Protein AF-A0A8S0FLX9-F1 (afdb_monomer)

Solvent-accessible surface area (backbone atoms only — not comparable to full-atom values): 10204 Å² total; per-residue (Å²): 132,85,74,77,79,77,79,72,81,75,86,79,85,63,63,38,79,80,45,77,42,83,74,51,73,62,98,89,50,74,44,69,49,75,43,76,39,54,68,69,62,60,33,59,78,43,73,41,76,49,79,46,60,70,41,23,64,69,54,53,46,51,47,48,41,35,74,76,63,68,43,50,81,79,40,41,47,80,62,60,85,73,87,67,71,62,36,72,69,48,77,47,74,80,41,24,54,35,62,51,44,54,50,56,32,55,77,73,56,39,49,72,49,82,46,68,42,84,89,77,73,40,48,23,40,41,33,27,60,62,76,83,79,56,89,75,89,82,82,73,51,80,59,71,94,84,69,93,73,90,68,98,62,85,63,56,69,87,132

pLDDT: mean 87.54, std 15.54, range [34.41, 98.38]

Sequence (159 aa):
MQGMPVQTALRTLHGVITSFKHLSSSQDEARYEVRLEPRMALLTRSRQNAIYQNQTVPQIVEKILRERHQMRGQDFVFNLKNEYPAREQVMQYGEDDLTFVSRLLSEVGIWFRFATDARLKIEVVEFYDDQSGYERGLTLPLRHPSGLFDGETEAVWGL

Mean predicted aligned error: 8.03 Å

Radius of gyration: 21.4 Å; Cα contacts (8 Å, |Δi|>4): 209; chains: 1; bounding box: 50×44×58 Å

InterPro domains:
  IPR006533 Type VI secretion system, RhsGE-associated Vgr protein [TIGR01646] (8-156)

Nearest PDB structures (foldseek):
  2p5z-assembly1_X  TM=9.495E-01  e=1.332E-20  Escherichia coli O6
  6h3n-assembly1_B  TM=9.414E-01  e=1.354E-08  Pseudomonas aeruginosa PAO1
  7q5p-assembly1_C  TM=9.259E-01  e=2.113E-08  Pseudomonas protegens Pf-5
  6u9g-assembly1_E  TM=7.042E-01  e=6.168E-03  Francisella tularensis subsp. novicida U112
  6u9f-assembly1_E  TM=6.418E-01  e=1.817E-02  Francisella tularensis subsp. novicida U112

Foldseek 3Di:
DPDDPDPDPDDDDAFDWPDKDWDDDDPVDTDIDTDGDHLLVCLQVDWDWDKDAQAFLVRVLVCCCCVVVVQDPQQEDEPEPDDTGGDRMDIRHGGGSSVVNVVSCVVVQKDWDWDADPVVRHIYIYIYNDPPPDDPDDDADADEPPDPDPPPGDHDDDD

Structure (mmCIF, N/CA/C/O backbone):
data_AF-A0A8S0FLX9-F1
#
_entry.id   AF-A0A8S0FLX9-F1
#
loop_
_atom_site.group_PDB
_atom_site.id
_atom_site.type_symbol
_atom_site.label_atom_id
_atom_site.label_alt_id
_atom_site.label_comp_id
_atom_site.label_asym_id
_atom_site.label_entity_id
_atom_site.label_seq_id
_atom_site.pdbx_PDB_ins_code
_atom_site.Cartn_x
_atom_site.Cartn_y
_atom_site.Cartn_z
_atom_site.occupancy
_atom_site.B_iso_or_equiv
_atom_site.auth_seq_id
_atom_site.auth_comp_id
_atom_site.auth_asym_id
_atom_site.auth_atom_id
_atom_site.pdbx_PDB_model_num
ATOM 1 N N . MET A 1 1 ? 35.639 21.808 -27.267 1.00 34.41 1 MET A N 1
ATOM 2 C CA . MET A 1 1 ? 35.657 20.563 -26.473 1.00 34.41 1 MET A CA 1
ATOM 3 C C . MET A 1 1 ? 34.213 20.219 -26.157 1.00 34.41 1 MET A C 1
ATOM 5 O O . MET A 1 1 ? 33.622 20.886 -25.320 1.00 34.41 1 MET A O 1
ATOM 9 N N . GLN A 1 2 ? 33.619 19.285 -26.903 1.00 38.50 2 GLN A N 1
ATOM 10 C CA . GLN A 1 2 ? 32.263 18.794 -26.646 1.00 38.50 2 GLN A CA 1
ATOM 11 C C . GLN A 1 2 ? 32.316 18.010 -25.325 1.00 38.50 2 GLN A C 1
ATOM 13 O O . GLN A 1 2 ? 33.055 17.030 -25.233 1.00 38.50 2 GLN A O 1
ATOM 18 N N . GLY A 1 3 ? 31.639 18.493 -24.282 1.00 41.34 3 GLY A N 1
ATOM 19 C CA . GLY A 1 3 ? 31.528 17.761 -23.021 1.00 41.34 3 GLY A CA 1
ATOM 20 C C . GLY A 1 3 ? 30.816 16.435 -23.271 1.00 41.34 3 GLY A C 1
ATOM 21 O O . GLY A 1 3 ? 29.826 16.408 -23.998 1.00 41.34 3 GLY A O 1
ATOM 22 N N . MET A 1 4 ? 31.341 15.338 -22.720 1.00 36.88 4 MET A N 1
ATOM 23 C CA . MET A 1 4 ? 30.659 14.044 -22.773 1.00 36.88 4 MET A CA 1
ATOM 24 C C . MET A 1 4 ? 29.244 14.204 -22.196 1.00 36.88 4 MET A C 1
ATOM 26 O O . MET A 1 4 ? 29.110 14.876 -21.167 1.00 36.88 4 MET A O 1
ATOM 30 N N . PRO A 1 5 ? 28.203 13.626 -22.823 1.00 47.66 5 PRO A N 1
ATOM 31 C CA . PRO A 1 5 ? 26.860 13.683 -22.270 1.00 47.66 5 PRO A CA 1
ATOM 32 C C . PRO A 1 5 ? 26.899 13.105 -20.855 1.00 47.66 5 PRO A C 1
ATOM 34 O O . PRO A 1 5 ? 27.409 12.004 -20.631 1.00 47.66 5 PRO A O 1
ATOM 37 N N . VAL A 1 6 ? 26.425 13.893 -19.888 1.00 51.31 6 VAL A N 1
ATOM 38 C CA . VAL A 1 6 ? 26.254 13.456 -18.502 1.00 51.31 6 VAL A CA 1
ATOM 39 C C . VAL A 1 6 ? 25.379 12.210 -18.557 1.00 51.31 6 VAL A C 1
ATOM 41 O O . VAL A 1 6 ? 24.229 12.296 -18.977 1.00 51.31 6 VAL A O 1
ATOM 44 N N . GLN A 1 7 ? 25.929 11.047 -18.198 1.00 50.12 7 GLN A N 1
ATOM 45 C CA . GLN A 1 7 ? 25.136 9.827 -18.082 1.00 50.12 7 GLN A CA 1
ATOM 46 C C . GLN A 1 7 ? 24.059 10.077 -17.029 1.00 50.12 7 GLN A C 1
ATOM 48 O O . GLN A 1 7 ? 24.349 10.133 -15.833 1.00 50.12 7 GLN A O 1
ATOM 53 N N . THR A 1 8 ? 22.823 10.270 -17.480 1.00 60.31 8 THR A N 1
ATOM 54 C CA . THR A 1 8 ? 21.657 10.316 -16.606 1.00 60.31 8 THR A CA 1
ATOM 55 C C . THR A 1 8 ? 21.628 9.015 -15.814 1.00 60.31 8 THR A C 1
ATOM 57 O O . THR A 1 8 ? 21.660 7.927 -16.392 1.00 60.31 8 THR A O 1
ATOM 60 N N . ALA A 1 9 ? 21.624 9.113 -14.484 1.00 66.06 9 ALA A N 1
ATOM 61 C CA . ALA A 1 9 ? 21.556 7.942 -13.624 1.00 66.06 9 ALA A CA 1
ATOM 62 C C . ALA A 1 9 ? 20.272 7.163 -13.947 1.00 66.06 9 ALA A C 1
ATOM 64 O O . ALA A 1 9 ? 19.166 7.674 -13.772 1.00 66.06 9 ALA A O 1
ATOM 65 N N . LEU A 1 10 ? 20.426 5.935 -14.446 1.00 76.88 10 LEU A N 1
ATOM 66 C CA . LEU A 1 10 ? 19.298 5.067 -14.767 1.00 76.88 10 LEU A CA 1
ATOM 67 C C . LEU A 1 10 ? 18.497 4.769 -13.494 1.00 76.88 10 LEU A C 1
ATOM 69 O O . LEU A 1 10 ? 19.062 4.433 -12.447 1.00 76.88 10 LEU A O 1
ATOM 73 N N . ARG A 1 11 ? 17.165 4.857 -13.584 1.00 80.69 11 ARG A N 1
ATOM 74 C CA . ARG A 1 11 ? 16.277 4.497 -12.475 1.00 80.69 11 ARG A CA 1
ATOM 75 C C . ARG A 1 11 ? 16.405 3.003 -12.186 1.00 80.69 11 ARG A C 1
ATOM 77 O O . ARG A 1 11 ? 16.150 2.172 -13.052 1.00 80.69 11 ARG A O 1
ATOM 84 N N . THR A 1 12 ? 16.751 2.661 -10.949 1.00 85.19 12 THR A N 1
ATOM 85 C CA . THR A 1 12 ? 16.733 1.271 -10.474 1.00 85.19 12 THR A CA 1
ATOM 86 C C . THR A 1 12 ? 15.366 0.956 -9.875 1.00 85.19 12 THR A C 1
ATOM 88 O O . THR A 1 12 ? 14.868 1.719 -9.049 1.00 85.19 12 THR A O 1
ATOM 91 N N . LEU A 1 13 ? 14.768 -0.164 -10.282 1.00 87.00 13 LEU A N 1
ATOM 92 C CA . LEU A 1 13 ? 13.517 -0.671 -9.721 1.00 87.00 13 LEU A CA 1
ATOM 93 C C . LEU A 1 13 ? 13.813 -1.847 -8.791 1.00 87.00 13 LEU A C 1
ATOM 95 O O . LEU A 1 13 ? 14.564 -2.753 -9.150 1.00 87.00 13 LEU A O 1
ATOM 99 N N . HIS A 1 14 ? 13.204 -1.825 -7.611 1.00 89.81 14 HIS A N 1
ATOM 100 C CA . HIS A 1 14 ? 13.273 -2.903 -6.632 1.00 89.81 14 HIS A CA 1
ATOM 101 C C . HIS A 1 14 ? 11.893 -3.543 -6.500 1.00 89.81 14 HIS A C 1
ATOM 103 O O . HIS A 1 14 ? 10.879 -2.890 -6.727 1.00 89.81 14 HIS A O 1
ATOM 109 N N . GLY A 1 15 ? 11.866 -4.824 -6.157 1.00 91.75 15 GLY A N 1
ATOM 110 C CA . GLY A 1 15 ? 10.635 -5.580 -5.987 1.00 91.75 15 GLY A CA 1
ATOM 111 C C . GLY A 1 15 ? 10.931 -7.053 -5.742 1.00 91.75 15 GLY A C 1
ATOM 112 O O . GLY A 1 15 ? 12.079 -7.455 -5.540 1.00 91.75 15 GLY A O 1
ATOM 113 N N . VAL A 1 16 ? 9.886 -7.866 -5.780 1.00 93.81 16 VAL A N 1
ATOM 114 C CA . VAL A 1 16 ? 9.948 -9.316 -5.618 1.00 93.81 16 VAL A CA 1
ATOM 115 C C . VAL A 1 16 ? 9.533 -10.009 -6.910 1.00 93.81 16 VAL A C 1
ATOM 117 O O . VAL A 1 16 ? 8.618 -9.571 -7.607 1.00 93.81 16 VAL A O 1
ATOM 120 N N . ILE A 1 17 ? 10.203 -11.114 -7.238 1.00 96.12 17 ILE A N 1
ATOM 121 C CA . ILE A 1 17 ? 9.801 -11.958 -8.365 1.00 96.12 17 ILE A CA 1
ATOM 122 C C . ILE A 1 17 ? 8.607 -12.801 -7.920 1.00 96.12 17 ILE A C 1
ATOM 124 O O . ILE A 1 17 ? 8.733 -13.662 -7.048 1.00 96.12 17 ILE A O 1
ATOM 128 N N . THR A 1 18 ? 7.443 -12.571 -8.519 1.00 96.38 18 THR A N 1
ATOM 129 C CA . THR A 1 18 ? 6.211 -13.302 -8.184 1.00 96.38 18 THR A CA 1
ATOM 130 C C . THR A 1 18 ? 5.897 -14.420 -9.169 1.00 96.38 18 THR A C 1
ATOM 132 O O . THR A 1 18 ? 5.170 -15.350 -8.817 1.00 96.38 18 THR A O 1
ATOM 135 N N . SER A 1 19 ? 6.464 -14.364 -10.378 1.00 96.44 19 SER A N 1
ATOM 136 C CA . SER A 1 19 ? 6.372 -15.411 -11.394 1.00 96.44 19 SER A CA 1
ATOM 137 C C . SER A 1 19 ? 7.667 -15.487 -12.195 1.00 96.44 19 SER A C 1
ATOM 139 O O . SER A 1 19 ? 8.233 -14.459 -12.565 1.00 96.44 19 SER A O 1
ATOM 141 N N . PHE A 1 20 ? 8.118 -16.708 -12.470 1.00 97.38 20 PHE A N 1
ATOM 142 C CA . PHE A 1 20 ? 9.274 -16.992 -13.309 1.00 97.38 20 PHE A CA 1
ATOM 143 C C . PHE A 1 20 ? 8.925 -18.166 -14.217 1.00 97.38 20 PHE A C 1
ATOM 145 O O . PHE A 1 20 ? 8.506 -19.218 -13.729 1.00 97.38 20 PHE A O 1
ATOM 152 N N . LYS A 1 21 ? 9.062 -17.987 -15.529 1.00 97.38 21 LYS A N 1
ATOM 153 C CA . LYS A 1 21 ? 8.746 -19.020 -16.515 1.00 97.38 21 LYS A CA 1
ATOM 154 C C . LYS A 1 21 ? 9.852 -19.124 -17.542 1.00 97.38 21 LYS A C 1
ATOM 156 O O . L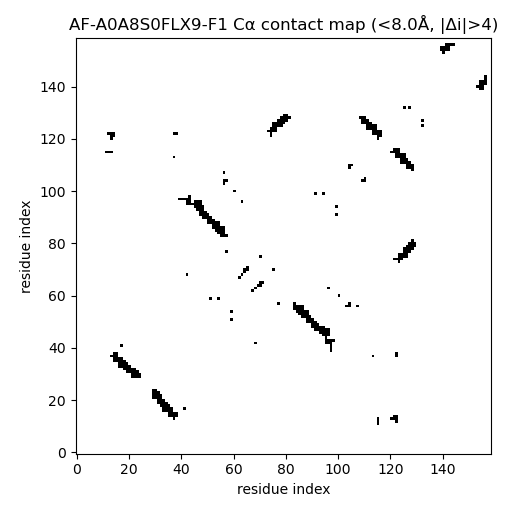YS A 1 21 ? 10.350 -18.118 -18.037 1.00 97.38 21 LYS A O 1
ATOM 161 N N . HIS A 1 22 ? 10.179 -20.353 -17.905 1.00 96.31 22 HIS A N 1
ATOM 162 C CA . HIS A 1 22 ? 10.942 -20.640 -19.109 1.00 96.31 22 HIS A CA 1
ATOM 163 C C . HIS A 1 22 ? 9.982 -20.701 -20.297 1.00 96.31 22 HIS A C 1
ATOM 165 O O . HIS A 1 22 ? 8.932 -21.334 -20.203 1.00 96.31 22 HIS A O 1
ATOM 171 N N . LEU A 1 23 ? 10.313 -20.001 -21.379 1.00 96.38 23 LEU A N 1
ATOM 172 C CA . LEU A 1 23 ? 9.474 -19.931 -22.576 1.00 96.38 23 LEU A CA 1
ATOM 173 C C . LEU A 1 23 ? 9.993 -20.864 -23.672 1.00 96.38 23 LEU A C 1
ATOM 175 O O . LEU A 1 23 ? 9.227 -21.625 -24.255 1.00 96.38 23 LEU A O 1
ATOM 179 N N . SER A 1 24 ? 11.292 -20.800 -23.967 1.00 95.25 24 SER A N 1
ATOM 180 C CA . SER A 1 24 ? 11.923 -21.597 -25.024 1.00 95.25 24 SER A CA 1
ATOM 181 C C . SER A 1 24 ? 13.441 -21.613 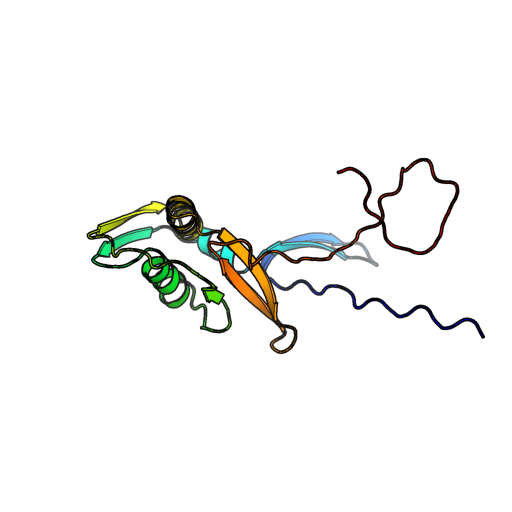-24.872 1.00 95.25 24 SER A C 1
ATOM 183 O O . SER A 1 24 ? 14.009 -20.662 -24.338 1.00 95.25 24 SER A O 1
ATOM 185 N N . SER A 1 25 ? 14.106 -22.632 -25.416 1.00 94.94 25 SER A N 1
ATOM 186 C CA . SER A 1 25 ? 15.565 -22.649 -25.590 1.00 94.94 25 SER A CA 1
ATOM 187 C C . SER A 1 25 ? 15.943 -23.093 -27.000 1.00 94.94 25 SER A C 1
ATOM 189 O O . SER A 1 25 ? 15.314 -23.994 -27.553 1.00 94.94 25 SER A O 1
ATOM 191 N N . SER A 1 26 ? 16.981 -22.477 -27.556 1.00 93.94 26 SER A N 1
ATOM 192 C CA . SER A 1 26 ? 17.723 -22.908 -28.740 1.00 93.94 26 SER A CA 1
ATOM 193 C C . SER A 1 26 ? 19.139 -23.348 -28.331 1.00 93.94 26 SER A C 1
ATOM 195 O O . SER A 1 26 ? 19.437 -23.465 -27.142 1.00 93.94 26 SER A O 1
ATOM 197 N N . GLN A 1 27 ? 20.010 -23.617 -29.308 1.00 91.56 27 GLN A N 1
ATOM 198 C CA . GLN A 1 27 ? 21.419 -23.926 -29.044 1.00 91.56 27 GLN A CA 1
ATOM 199 C C . GLN A 1 27 ? 22.183 -22.729 -28.445 1.00 91.56 27 GLN A C 1
ATOM 201 O O . GLN A 1 27 ? 23.091 -22.943 -27.646 1.00 91.56 27 GLN A O 1
ATOM 206 N N . ASP A 1 28 ? 21.772 -21.497 -28.774 1.00 94.81 28 ASP A N 1
ATOM 207 C CA . ASP A 1 28 ? 22.502 -20.267 -28.434 1.00 94.81 28 ASP A CA 1
ATOM 208 C C . ASP A 1 28 ? 21.767 -19.360 -27.428 1.00 94.81 28 ASP A C 1
ATOM 210 O O . ASP A 1 28 ? 22.389 -18.507 -26.797 1.00 94.81 28 ASP A O 1
ATOM 214 N N . GLU A 1 29 ? 20.447 -19.516 -27.254 1.00 95.44 29 GLU A N 1
ATOM 215 C CA . GLU A 1 29 ? 19.626 -18.615 -26.431 1.00 95.44 29 GLU A CA 1
ATOM 216 C C . GLU A 1 29 ? 18.560 -19.375 -25.628 1.00 95.44 29 GLU A C 1
ATOM 218 O O . GLU A 1 29 ? 17.934 -20.311 -26.121 1.00 95.44 29 GLU A O 1
ATOM 223 N N . ALA A 1 30 ? 18.278 -18.919 -24.406 1.00 95.38 30 ALA A N 1
ATOM 224 C CA . ALA A 1 30 ? 17.100 -19.315 -23.640 1.00 95.38 30 ALA A CA 1
ATOM 225 C C . ALA A 1 30 ? 16.267 -18.083 -23.267 1.00 95.38 30 ALA A C 1
ATOM 227 O O . ALA A 1 30 ? 16.800 -17.081 -22.789 1.00 95.38 30 ALA A O 1
ATOM 228 N N . ARG A 1 31 ? 14.949 -18.174 -23.456 1.00 97.06 31 ARG A N 1
ATOM 229 C CA . ARG A 1 31 ? 13.989 -17.102 -23.177 1.00 97.06 31 ARG A CA 1
ATOM 230 C C . ARG A 1 31 ? 13.228 -17.376 -21.894 1.00 97.06 31 ARG A C 1
ATOM 232 O O . ARG A 1 31 ? 12.685 -18.467 -21.709 1.00 97.06 31 ARG A O 1
ATOM 239 N N . TYR A 1 32 ? 13.138 -16.352 -21.054 1.00 97.19 32 TYR A N 1
ATOM 240 C CA . TYR A 1 32 ? 12.426 -16.389 -19.784 1.00 97.19 32 TYR A CA 1
ATOM 241 C C . TYR A 1 32 ? 11.463 -15.210 -19.671 1.00 97.19 32 TYR A C 1
ATOM 243 O O . TYR A 1 32 ? 11.736 -14.117 -20.161 1.00 97.19 32 TYR A O 1
ATOM 251 N N . GLU A 1 33 ? 10.348 -15.437 -18.988 1.00 97.50 33 GLU A N 1
ATOM 252 C CA .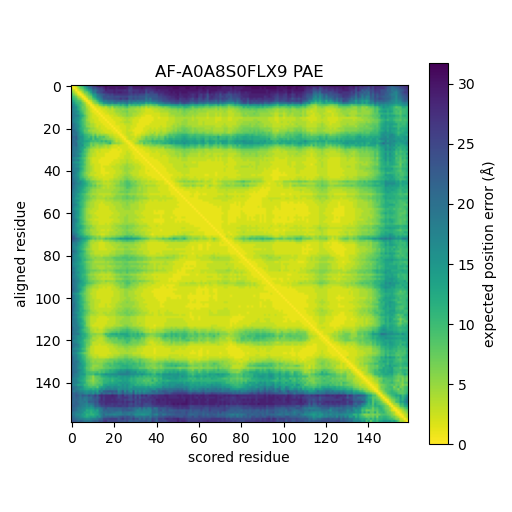 GLU A 1 33 ? 9.417 -14.406 -18.539 1.00 97.50 33 GLU A CA 1
ATOM 253 C C . GLU A 1 33 ? 9.551 -14.269 -17.022 1.00 97.50 33 GLU A C 1
ATOM 255 O O . GLU A 1 33 ? 9.480 -15.260 -16.290 1.00 97.50 33 GLU A O 1
ATOM 260 N N . VAL A 1 34 ? 9.724 -13.035 -16.550 1.00 97.00 34 VAL A N 1
ATOM 261 C CA . VAL A 1 34 ? 9.802 -12.711 -15.123 1.00 97.00 34 VAL A CA 1
ATOM 262 C C . VAL A 1 34 ? 8.777 -11.633 -14.808 1.00 97.00 34 VAL A C 1
ATOM 264 O O . VAL A 1 34 ? 8.734 -10.603 -15.477 1.00 97.00 34 VAL A O 1
ATOM 267 N N . ARG A 1 35 ? 7.966 -11.855 -13.772 1.00 96.88 35 ARG A N 1
ATOM 268 C CA . ARG A 1 35 ? 7.081 -10.833 -13.210 1.00 96.88 35 ARG A CA 1
ATOM 269 C C . ARG A 1 35 ? 7.710 -10.263 -11.944 1.00 96.88 35 ARG A C 1
ATOM 271 O O . ARG A 1 35 ? 7.845 -10.981 -10.954 1.00 96.88 35 ARG A O 1
ATOM 278 N N . LEU A 1 36 ? 8.088 -8.990 -12.009 1.00 95.31 36 LEU A N 1
ATOM 279 C CA . LEU A 1 36 ? 8.572 -8.199 -10.882 1.00 95.31 36 LEU A CA 1
ATOM 280 C C . LEU A 1 36 ? 7.422 -7.335 -10.357 1.00 95.31 36 LEU A C 1
ATOM 282 O O . LEU A 1 36 ? 6.850 -6.558 -11.117 1.00 95.31 36 LEU A O 1
ATOM 286 N N . GLU A 1 37 ? 7.092 -7.468 -9.076 1.00 95.50 37 GLU A N 1
ATOM 287 C CA . GLU A 1 37 ? 6.039 -6.687 -8.415 1.00 95.50 37 GLU A CA 1
ATOM 288 C C . GLU A 1 37 ? 6.551 -6.095 -7.096 1.00 95.50 37 GLU A C 1
ATOM 290 O O . GLU A 1 37 ? 7.504 -6.628 -6.521 1.00 95.50 37 GLU A O 1
ATOM 295 N N . PRO A 1 38 ? 5.923 -5.025 -6.579 1.00 94.44 38 PRO A N 1
ATOM 296 C CA . PRO A 1 38 ? 6.209 -4.526 -5.240 1.00 94.44 38 PRO A CA 1
ATOM 297 C C . PRO A 1 38 ? 6.018 -5.605 -4.179 1.00 94.44 38 PRO A C 1
ATOM 299 O O . PRO A 1 38 ? 5.149 -6.471 -4.310 1.00 94.44 38 PRO A O 1
ATOM 302 N N . ARG A 1 39 ? 6.750 -5.527 -3.066 1.00 93.50 39 ARG A N 1
ATOM 303 C CA . ARG A 1 39 ? 6.603 -6.484 -1.955 1.00 93.50 39 ARG A CA 1
ATOM 304 C C . ARG A 1 39 ? 5.169 -6.524 -1.410 1.00 93.50 39 ARG A C 1
ATOM 306 O O . ARG A 1 39 ? 4.711 -7.588 -0.997 1.00 93.50 39 ARG A O 1
ATOM 313 N N . MET A 1 40 ? 4.439 -5.408 -1.494 1.00 95.38 40 MET A N 1
ATOM 314 C CA . MET A 1 40 ? 3.006 -5.329 -1.172 1.00 95.38 40 MET A CA 1
ATOM 315 C C . MET A 1 40 ? 2.144 -6.333 -1.955 1.00 95.38 40 MET A C 1
ATOM 317 O O . MET A 1 40 ? 1.130 -6.788 -1.436 1.00 95.38 40 MET A O 1
ATOM 321 N N . ALA A 1 41 ? 2.540 -6.744 -3.164 1.00 96.06 41 ALA A N 1
ATOM 322 C CA . ALA A 1 41 ? 1.793 -7.729 -3.947 1.00 96.06 41 ALA A CA 1
ATOM 323 C C . ALA A 1 41 ? 1.715 -9.1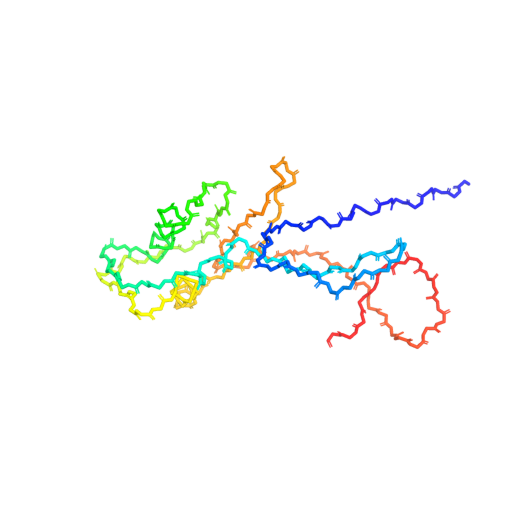02 -3.256 1.00 96.06 41 ALA A C 1
ATOM 325 O O . ALA A 1 41 ? 0.771 -9.856 -3.485 1.00 96.06 41 ALA A O 1
ATOM 326 N N . LEU A 1 42 ? 2.660 -9.430 -2.365 1.00 96.06 42 LEU A N 1
ATOM 327 C CA . LEU A 1 42 ? 2.646 -10.691 -1.617 1.00 96.06 42 LEU A CA 1
ATOM 328 C C . LEU A 1 42 ? 1.472 -10.793 -0.634 1.00 96.06 42 LEU A C 1
ATOM 330 O O . LEU A 1 42 ? 1.065 -11.909 -0.311 1.00 96.06 42 LEU A O 1
ATOM 334 N N . LEU A 1 43 ? 0.885 -9.666 -0.216 1.00 97.12 43 LEU A N 1
ATOM 335 C CA . LEU A 1 43 ? -0.272 -9.647 0.681 1.00 97.12 43 LEU A CA 1
ATOM 336 C C . LEU A 1 43 ? -1.502 -10.335 0.058 1.00 97.12 43 LEU A C 1
ATOM 338 O O . LEU A 1 43 ? -2.308 -10.908 0.792 1.00 97.12 43 LEU A O 1
ATOM 342 N N . THR A 1 44 ? -1.591 -10.387 -1.278 1.00 96.81 44 THR A N 1
ATOM 343 C CA . THR A 1 44 ? -2.654 -11.102 -2.021 1.00 96.81 44 THR A CA 1
ATOM 344 C C . THR A 1 44 ? -2.658 -12.613 -1.795 1.00 96.81 44 THR A C 1
ATOM 346 O O . THR A 1 44 ? -3.647 -13.288 -2.066 1.00 96.81 44 THR A O 1
ATOM 349 N N . ARG A 1 45 ? -1.551 -13.173 -1.293 1.00 94.94 45 ARG A N 1
ATOM 350 C CA . ARG A 1 45 ? -1.389 -14.615 -1.047 1.00 94.94 45 ARG A CA 1
ATOM 351 C C . ARG A 1 45 ? -1.954 -15.061 0.302 1.00 94.94 45 ARG A C 1
ATOM 353 O O . ARG A 1 45 ? -1.781 -16.215 0.688 1.00 94.94 45 ARG A O 1
ATOM 360 N N . SER A 1 46 ? -2.588 -14.152 1.032 1.00 93.50 46 SER A N 1
ATOM 361 C CA . SER A 1 46 ? -3.228 -14.424 2.314 1.00 93.50 46 SER A CA 1
ATOM 362 C C . SER A 1 46 ? -4.743 -14.501 2.151 1.00 93.50 46 SER A C 1
ATOM 364 O O . SER A 1 46 ? -5.308 -14.006 1.183 1.00 93.50 46 SER A O 1
ATOM 366 N N . ARG A 1 47 ? -5.423 -15.122 3.112 1.00 95.25 47 ARG A N 1
ATOM 367 C CA . ARG A 1 47 ? -6.873 -15.004 3.252 1.00 95.25 47 ARG A CA 1
ATOM 368 C C . ARG A 1 47 ? -7.224 -15.134 4.717 1.00 95.25 47 ARG A C 1
ATOM 370 O O . ARG A 1 47 ? -6.871 -16.139 5.328 1.00 95.25 47 ARG A O 1
ATOM 377 N N . GLN A 1 48 ? -7.846 -14.106 5.283 1.00 94.38 48 GLN A N 1
ATOM 378 C CA . GLN A 1 48 ? -7.945 -13.978 6.734 1.00 94.38 48 GLN A CA 1
ATOM 379 C C . GLN A 1 48 ? -9.364 -13.659 7.197 1.00 94.38 48 GLN A C 1
ATOM 381 O O . GLN A 1 48 ? -10.149 -13.019 6.498 1.00 94.38 48 GLN A O 1
ATOM 386 N N . ASN 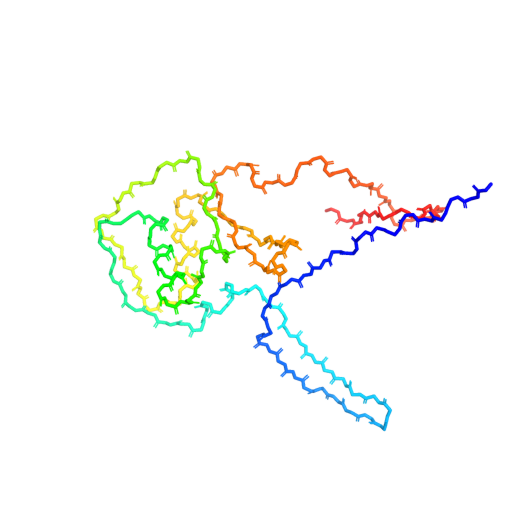A 1 49 ? -9.653 -14.096 8.422 1.00 96.69 49 ASN A N 1
ATOM 387 C CA . ASN A 1 49 ? -10.785 -13.657 9.226 1.00 96.69 49 ASN A CA 1
ATOM 388 C C . ASN A 1 49 ? -10.224 -13.137 10.550 1.00 96.69 49 ASN A C 1
ATOM 390 O O . ASN A 1 49 ? -9.699 -13.923 11.337 1.00 96.69 49 ASN A O 1
ATOM 394 N N . ALA A 1 50 ? -10.282 -11.829 10.783 1.00 96.88 50 ALA A N 1
ATOM 395 C CA . ALA A 1 50 ? -9.648 -11.206 11.942 1.00 96.88 50 ALA A CA 1
ATOM 396 C C . ALA A 1 50 ? -10.478 -10.043 12.487 1.00 96.88 50 ALA A C 1
ATOM 398 O O . ALA A 1 50 ? -11.175 -9.359 11.738 1.00 96.88 50 ALA A O 1
ATOM 399 N N . ILE A 1 51 ? -10.359 -9.807 13.795 1.00 97.50 51 ILE A N 1
ATOM 400 C CA . ILE A 1 51 ? -10.994 -8.689 14.496 1.00 97.50 51 ILE A CA 1
ATOM 401 C C . ILE A 1 51 ? -9.900 -7.790 15.069 1.00 97.50 51 ILE A C 1
ATOM 403 O O . ILE A 1 51 ? -8.992 -8.264 15.752 1.00 97.50 51 ILE A O 1
ATOM 407 N N . TYR A 1 52 ? -10.009 -6.490 14.816 1.00 97.94 52 TYR A N 1
ATOM 408 C CA . TYR A 1 52 ? -9.154 -5.459 15.393 1.00 97.94 52 TYR A CA 1
ATOM 409 C C . TYR A 1 52 ? -10.026 -4.535 16.227 1.00 97.94 52 TYR A C 1
ATOM 411 O O . TYR A 1 52 ? -11.013 -4.006 15.724 1.00 97.94 52 TYR A O 1
ATOM 419 N N . GLN A 1 53 ? -9.680 -4.358 17.496 1.00 98.06 53 GLN A N 1
ATOM 420 C CA . GLN A 1 53 ? -10.438 -3.523 18.425 1.00 98.06 53 GLN A CA 1
ATOM 421 C C . GLN A 1 53 ? -9.576 -2.376 18.926 1.00 98.06 53 GLN A C 1
ATOM 423 O O . GLN A 1 53 ? -8.365 -2.556 19.094 1.00 98.06 53 GLN A O 1
ATOM 428 N N . ASN A 1 54 ? -10.213 -1.230 19.168 1.00 98.00 54 ASN A N 1
ATOM 429 C CA . ASN A 1 54 ? -9.609 -0.027 19.745 1.00 98.00 54 ASN A CA 1
ATOM 430 C C . ASN A 1 54 ? -8.294 0.393 19.061 1.00 98.00 54 ASN A C 1
ATOM 432 O O . ASN A 1 54 ? -7.328 0.757 19.728 1.00 98.00 54 ASN A O 1
ATOM 436 N N . GLN A 1 55 ? -8.247 0.310 17.729 1.00 98.31 55 GLN A N 1
ATOM 437 C CA . GLN A 1 55 ? -7.067 0.634 16.922 1.00 98.31 55 GLN A CA 1
ATOM 438 C C . GLN A 1 55 ? -7.428 1.600 15.796 1.00 98.31 55 GLN A C 1
ATOM 440 O O . GLN A 1 55 ? -8.527 1.551 15.236 1.00 98.31 55 GLN A O 1
ATOM 445 N N . THR A 1 56 ? -6.496 2.486 15.460 1.00 98.38 56 THR A N 1
ATOM 446 C CA . THR A 1 56 ? -6.609 3.377 14.300 1.00 98.38 56 THR A CA 1
ATOM 447 C C . THR A 1 56 ? -6.337 2.603 13.007 1.00 98.38 56 THR A C 1
ATOM 449 O O . THR A 1 56 ? -5.717 1.537 13.023 1.00 98.38 56 THR A O 1
ATOM 452 N N . VAL A 1 57 ? -6.770 3.135 11.860 1.00 98.06 57 VAL A N 1
ATOM 453 C CA . VAL A 1 57 ? -6.480 2.508 10.557 1.00 98.06 57 VAL A CA 1
ATOM 454 C C . VAL A 1 57 ? -4.968 2.325 10.325 1.00 98.06 57 VAL A C 1
ATOM 456 O O . VAL A 1 57 ? -4.574 1.195 10.035 1.00 98.06 57 VAL A O 1
ATOM 459 N N . PRO A 1 58 ? -4.100 3.342 10.524 1.00 98.06 58 PRO A N 1
ATOM 460 C CA . PRO A 1 58 ? -2.652 3.157 10.401 1.00 98.06 58 PRO A CA 1
ATOM 461 C C . PRO A 1 58 ? -2.088 2.070 11.324 1.00 98.06 58 PRO A C 1
ATOM 463 O O . PRO A 1 58 ? -1.251 1.288 10.887 1.00 98.06 58 PRO A O 1
ATOM 466 N N . GLN A 1 59 ? -2.586 1.956 12.563 1.00 98.19 59 GLN A N 1
ATOM 467 C CA . GLN A 1 59 ? -2.153 0.910 13.500 1.00 98.19 59 GLN A CA 1
ATOM 468 C C . GLN A 1 59 ? -2.522 -0.494 13.013 1.00 98.19 59 GLN A C 1
ATOM 470 O O . GLN A 1 59 ? -1.702 -1.406 13.090 1.00 98.19 59 GLN A O 1
ATOM 475 N N . ILE A 1 60 ? -3.739 -0.675 12.488 1.00 98.19 60 ILE A N 1
ATOM 476 C CA . ILE A 1 60 ? -4.177 -1.957 11.918 1.00 98.19 60 ILE A CA 1
ATOM 477 C C . ILE A 1 60 ? -3.284 -2.337 10.734 1.00 98.19 60 ILE A C 1
ATOM 479 O O . ILE A 1 60 ? -2.809 -3.470 10.662 1.00 98.19 60 ILE A O 1
ATOM 483 N N . VAL A 1 61 ? -3.028 -1.391 9.827 1.00 98.00 61 VAL A N 1
ATOM 484 C CA . VAL A 1 61 ? -2.177 -1.620 8.653 1.00 98.00 61 VAL A CA 1
ATOM 485 C C . VAL A 1 61 ? -0.751 -1.953 9.083 1.00 98.00 61 VAL A C 1
ATOM 487 O O . VAL A 1 61 ? -0.224 -2.982 8.672 1.00 98.00 61 VAL A O 1
ATOM 490 N 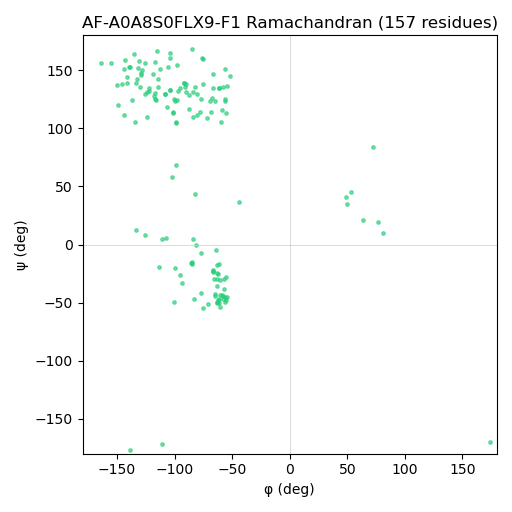N . GLU A 1 62 ? -0.149 -1.159 9.970 1.00 98.06 62 GLU A N 1
ATOM 491 C CA . GLU A 1 62 ? 1.188 -1.425 10.506 1.00 98.06 62 GLU A CA 1
ATOM 492 C C . GLU A 1 62 ? 1.285 -2.821 11.130 1.00 98.06 62 GLU A C 1
ATOM 494 O O . GLU A 1 62 ? 2.227 -3.567 10.848 1.00 98.06 62 GLU A O 1
ATOM 499 N N . LYS A 1 63 ? 0.287 -3.202 11.935 1.00 97.44 63 LYS A N 1
ATOM 500 C CA . LYS A 1 63 ? 0.219 -4.518 12.568 1.00 97.44 63 LYS A CA 1
ATOM 501 C C . LYS A 1 63 ? 0.247 -5.643 11.536 1.00 97.44 63 LYS A C 1
ATOM 503 O O . LYS A 1 63 ? 1.023 -6.584 11.680 1.00 97.44 63 LYS A O 1
ATOM 508 N N . ILE A 1 64 ? -0.555 -5.538 10.476 1.00 97.31 64 ILE A N 1
ATOM 509 C CA . ILE A 1 64 ? -0.587 -6.529 9.391 1.00 97.31 64 ILE A CA 1
ATOM 510 C C . ILE A 1 64 ? 0.778 -6.623 8.705 1.00 97.31 64 ILE A C 1
ATOM 512 O O . ILE A 1 64 ? 1.315 -7.726 8.570 1.00 97.31 64 ILE A O 1
ATOM 516 N N . LEU A 1 65 ? 1.359 -5.485 8.311 1.00 97.44 65 LEU A N 1
ATOM 517 C CA . LEU A 1 65 ? 2.641 -5.446 7.602 1.00 97.44 65 LEU A CA 1
ATOM 518 C C . LEU A 1 65 ? 3.769 -6.069 8.437 1.00 97.44 65 LEU A C 1
ATOM 520 O O . LEU A 1 65 ? 4.554 -6.871 7.923 1.00 97.44 65 LEU A O 1
ATOM 524 N N . ARG A 1 66 ? 3.834 -5.753 9.735 1.00 97.19 66 ARG A N 1
ATOM 525 C CA . ARG A 1 66 ? 4.877 -6.265 10.634 1.00 97.19 66 ARG A CA 1
ATOM 526 C C . ARG A 1 66 ? 4.666 -7.720 11.021 1.00 97.19 66 ARG A C 1
ATOM 528 O O . ARG A 1 66 ? 5.578 -8.528 10.868 1.00 97.19 66 ARG A O 1
ATOM 535 N N . GLU A 1 67 ? 3.494 -8.056 11.551 1.00 96.19 67 GLU A N 1
ATOM 536 C CA . GLU A 1 67 ? 3.272 -9.357 12.185 1.00 96.19 67 GLU A CA 1
ATOM 537 C C . GLU A 1 67 ? 3.091 -10.467 11.144 1.00 96.19 67 GLU A C 1
ATOM 539 O O . GLU A 1 67 ? 3.671 -11.545 11.285 1.00 96.19 67 GLU A O 1
ATOM 544 N N . ARG A 1 68 ? 2.338 -10.208 10.066 1.00 95.19 68 ARG A N 1
ATOM 545 C CA . ARG A 1 68 ? 1.998 -11.244 9.072 1.00 95.19 68 ARG A CA 1
ATOM 546 C C . ARG A 1 68 ? 2.946 -11.307 7.890 1.00 95.19 68 ARG A C 1
ATOM 548 O O . ARG A 1 68 ? 3.185 -12.402 7.392 1.00 95.19 68 ARG A O 1
ATOM 555 N N . HIS A 1 69 ? 3.493 -10.166 7.470 1.00 95.62 69 HIS A N 1
ATOM 556 C CA . HIS A 1 69 ? 4.345 -10.065 6.272 1.00 95.62 69 HIS A CA 1
ATOM 557 C C . HIS A 1 69 ? 5.815 -9.766 6.586 1.00 95.62 69 HIS A C 1
ATOM 559 O O . HIS A 1 69 ? 6.630 -9.574 5.675 1.00 95.62 69 HIS A O 1
ATOM 565 N N . GLN A 1 70 ? 6.161 -9.729 7.881 1.00 95.38 70 GLN A N 1
ATOM 566 C CA . GLN A 1 70 ? 7.515 -9.522 8.401 1.00 95.38 70 GLN A CA 1
ATOM 567 C C . GLN A 1 70 ? 8.206 -8.305 7.769 1.00 95.38 70 GLN A C 1
ATOM 569 O O . GLN A 1 70 ? 9.415 -8.315 7.508 1.00 95.38 70 GLN A O 1
ATOM 574 N N . MET A 1 71 ? 7.430 -7.258 7.477 1.00 94.50 71 MET A N 1
ATOM 575 C CA . MET A 1 71 ? 7.963 -5.993 6.997 1.00 94.50 71 MET A CA 1
ATOM 576 C C . MET A 1 71 ? 8.560 -5.231 8.178 1.00 94.50 71 MET A C 1
ATOM 578 O O . MET A 1 71 ? 7.930 -5.034 9.221 1.00 94.50 71 MET A O 1
ATOM 582 N N . ARG A 1 72 ? 9.825 -4.849 8.039 1.00 92.19 72 ARG A N 1
ATOM 583 C CA . ARG A 1 72 ? 10.587 -4.122 9.056 1.00 92.19 72 ARG A CA 1
ATOM 584 C C . ARG A 1 72 ? 10.313 -2.626 8.935 1.00 92.19 72 ARG A C 1
ATOM 586 O O . ARG A 1 72 ? 9.769 -2.165 7.943 1.00 92.19 72 ARG A O 1
ATOM 593 N N . GLY A 1 73 ? 10.739 -1.847 9.932 1.00 86.56 73 GLY A N 1
ATOM 594 C CA . GLY A 1 73 ? 10.528 -0.389 9.926 1.00 86.56 73 GLY A CA 1
ATOM 595 C C . GLY A 1 73 ? 11.201 0.356 8.764 1.00 86.56 73 GLY A C 1
ATOM 596 O O . GLY A 1 73 ? 10.830 1.483 8.490 1.00 86.56 73 GLY A O 1
ATOM 597 N N . GLN A 1 74 ? 12.164 -0.267 8.082 1.00 90.75 74 GLN A N 1
ATOM 598 C CA . GLN A 1 74 ? 12.784 0.271 6.866 1.00 90.75 74 GLN A CA 1
ATOM 599 C C . GLN A 1 74 ? 11.991 -0.042 5.584 1.00 90.75 74 GLN A C 1
ATOM 601 O O . GLN A 1 74 ? 12.266 0.557 4.556 1.00 90.75 74 GLN A O 1
ATOM 606 N N . ASP A 1 75 ? 11.044 -0.985 5.629 1.00 94.00 75 ASP A N 1
ATOM 607 C CA . ASP A 1 75 ? 10.295 -1.437 4.448 1.00 94.00 75 ASP A CA 1
ATOM 608 C C . ASP A 1 75 ? 9.070 -0.544 4.171 1.00 94.00 75 ASP A C 1
ATOM 610 O O . ASP A 1 75 ? 8.488 -0.602 3.088 1.00 94.00 75 ASP A O 1
ATOM 614 N N . PHE A 1 76 ? 8.643 0.267 5.145 1.00 96.06 76 PHE A N 1
ATOM 615 C CA . PHE A 1 76 ? 7.528 1.195 4.991 1.00 96.06 76 PHE A CA 1
ATOM 616 C C . PHE A 1 76 ? 7.613 2.380 5.956 1.00 96.06 76 PHE A C 1
ATOM 618 O O . PHE A 1 76 ? 8.195 2.278 7.036 1.00 96.06 76 PHE A O 1
ATOM 625 N N . VAL A 1 77 ? 6.974 3.490 5.590 1.00 95.81 77 VAL A N 1
ATOM 626 C CA . VAL A 1 77 ? 6.909 4.714 6.394 1.00 95.81 77 VAL A CA 1
ATOM 627 C C . VAL A 1 77 ? 5.533 5.368 6.292 1.00 95.81 77 VAL A C 1
ATOM 629 O O . VAL A 1 77 ? 4.947 5.451 5.213 1.00 95.81 77 VAL A O 1
ATOM 632 N N . PHE A 1 78 ? 5.025 5.857 7.423 1.00 96.69 78 PHE A N 1
ATOM 633 C CA . PHE A 1 78 ? 3.796 6.644 7.496 1.00 96.69 78 PHE A CA 1
ATOM 634 C C . PHE A 1 78 ? 4.135 8.134 7.570 1.00 96.69 78 PHE A C 1
ATOM 636 O O . PHE A 1 78 ? 4.554 8.629 8.612 1.00 96.69 78 PHE A O 1
ATOM 643 N N . ASN A 1 79 ? 3.929 8.852 6.468 1.00 96.06 79 ASN A N 1
ATOM 644 C CA . ASN A 1 79 ? 4.094 10.301 6.363 1.00 96.06 79 ASN A CA 1
ATOM 645 C C . ASN A 1 79 ? 2.722 10.990 6.405 1.00 96.06 79 ASN A C 1
ATOM 647 O O . ASN A 1 79 ? 2.331 11.689 5.473 1.00 96.06 79 ASN A O 1
ATOM 651 N N . LEU A 1 80 ? 1.978 10.753 7.486 1.00 96.56 80 LEU A N 1
ATOM 652 C CA . LEU A 1 80 ? 0.610 11.246 7.659 1.00 96.56 80 LEU A CA 1
ATOM 653 C C . LEU A 1 80 ? 0.608 12.605 8.373 1.00 96.56 80 LEU A C 1
ATOM 655 O O . LEU A 1 80 ? 1.375 12.817 9.316 1.00 96.56 80 LEU A O 1
ATOM 659 N N . LYS A 1 81 ? -0.238 13.533 7.923 1.00 95.62 81 LYS A N 1
ATOM 660 C CA . LYS A 1 81 ? -0.430 14.861 8.529 1.00 95.62 81 LYS A CA 1
ATOM 661 C C . LYS A 1 81 ? -1.599 14.901 9.500 1.00 95.62 81 LYS A C 1
ATOM 663 O O . LYS A 1 81 ? -1.592 15.737 10.401 1.00 95.62 81 LYS A O 1
ATOM 668 N N . ASN A 1 82 ? -2.578 14.022 9.316 1.00 94.75 82 ASN A N 1
ATOM 669 C CA . ASN A 1 82 ? -3.760 13.954 10.157 1.00 94.75 82 ASN A CA 1
ATOM 670 C C . ASN A 1 82 ? -3.635 12.864 11.225 1.00 94.75 82 ASN A C 1
ATOM 672 O O . ASN A 1 82 ? -2.944 11.857 11.054 1.00 94.75 82 ASN A O 1
ATOM 676 N N . GLU A 1 83 ? -4.367 13.050 12.320 1.00 95.81 83 GLU A N 1
ATOM 677 C CA . GLU A 1 83 ? -4.607 12.003 13.307 1.00 95.81 83 GLU A CA 1
ATOM 678 C C . GLU A 1 83 ? -5.878 11.231 12.943 1.00 95.81 83 GLU A C 1
ATOM 680 O O . GLU A 1 83 ? -6.892 11.809 12.549 1.00 95.81 83 GLU A O 1
ATOM 685 N N . TYR A 1 84 ? -5.830 9.908 13.091 1.00 97.06 84 TYR A N 1
ATOM 686 C CA . TYR A 1 84 ? -6.938 9.021 12.748 1.00 97.06 84 TYR A CA 1
ATOM 687 C C . TYR A 1 84 ? -7.564 8.471 14.027 1.00 97.06 84 TYR A C 1
ATOM 689 O O . TYR A 1 84 ? -6.831 7.941 14.865 1.00 97.06 84 TYR A O 1
ATOM 697 N N . PRO A 1 85 ? -8.895 8.543 14.195 1.00 97.25 85 PRO A N 1
ATOM 698 C CA . PRO A 1 85 ? -9.538 8.033 15.395 1.00 97.25 85 PRO A CA 1
ATOM 699 C C . PRO A 1 85 ? -9.412 6.509 15.482 1.00 97.25 85 PRO A C 1
ATOM 701 O O . PRO A 1 85 ? -9.433 5.795 14.472 1.00 97.25 85 PRO A O 1
ATOM 704 N N . ALA A 1 86 ? -9.308 6.005 16.711 1.00 97.81 86 ALA A N 1
ATOM 705 C CA . ALA A 1 86 ? -9.415 4.579 16.967 1.00 97.81 86 ALA A CA 1
ATOM 706 C C . ALA A 1 86 ? -10.839 4.112 16.654 1.00 97.81 86 ALA A C 1
ATOM 708 O O . ALA A 1 86 ? -11.820 4.750 17.038 1.00 97.81 86 ALA A O 1
ATOM 709 N N . ARG A 1 87 ? -10.948 2.986 15.953 1.00 97.38 87 ARG A N 1
ATOM 710 C CA . ARG A 1 87 ? -12.227 2.329 15.698 1.00 97.38 87 ARG A CA 1
ATOM 711 C C . ARG A 1 87 ? -12.477 1.318 16.812 1.00 97.38 87 ARG A C 1
ATOM 713 O O . ARG A 1 87 ? -11.573 0.565 17.172 1.00 97.38 87 ARG A O 1
ATOM 720 N N . GLU A 1 88 ? -13.702 1.297 17.333 1.00 97.50 88 GLU A N 1
ATOM 721 C CA . GLU A 1 88 ? -14.124 0.339 18.365 1.00 97.50 88 GLU A CA 1
ATOM 722 C C . GLU A 1 88 ? -13.875 -1.098 17.895 1.00 97.50 88 GLU A C 1
ATOM 724 O O . GLU A 1 88 ? -13.237 -1.887 18.593 1.00 97.50 88 GLU A O 1
ATOM 729 N N . GLN A 1 89 ? -14.298 -1.404 16.664 1.00 97.38 89 GLN A N 1
ATOM 730 C CA . GLN A 1 89 ? -14.094 -2.701 16.039 1.00 97.38 89 GLN A CA 1
ATOM 731 C C . GLN A 1 89 ? -13.990 -2.589 14.513 1.00 97.38 89 GLN A C 1
ATOM 733 O O . GLN A 1 89 ? -14.772 -1.900 13.861 1.00 97.38 89 GLN A O 1
ATOM 738 N N . VAL A 1 90 ? -13.041 -3.323 13.936 1.00 97.75 90 VAL A N 1
ATOM 739 C CA . VAL A 1 90 ? -12.867 -3.522 12.494 1.00 97.75 90 VAL A CA 1
ATOM 740 C C . VAL A 1 90 ? -12.733 -5.013 12.231 1.00 97.75 90 VAL A C 1
ATOM 742 O O . VAL A 1 90 ? -11.999 -5.706 12.935 1.00 97.75 90 VAL A O 1
ATOM 745 N N . MET A 1 91 ? -13.427 -5.510 11.211 1.00 97.31 91 MET A N 1
ATOM 746 C CA . MET A 1 91 ? -13.360 -6.911 10.803 1.00 97.31 91 MET A CA 1
ATOM 747 C C . MET A 1 91 ? -12.743 -7.033 9.412 1.00 97.31 91 MET A C 1
ATOM 749 O O . MET A 1 91 ? -13.108 -6.297 8.496 1.00 97.31 91 MET A O 1
ATOM 753 N N . GLN A 1 92 ? -11.836 -7.992 9.271 1.00 97.69 92 GLN A N 1
ATOM 754 C CA . GLN A 1 92 ? -11.410 -8.550 7.992 1.00 97.69 92 GLN A CA 1
ATOM 755 C C . GLN A 1 92 ? -12.156 -9.870 7.819 1.00 97.69 92 GLN A C 1
ATOM 757 O O . GLN A 1 92 ? -12.093 -10.707 8.722 1.00 97.69 92 GLN A O 1
ATOM 762 N N . TYR A 1 93 ? -12.879 -10.052 6.713 1.00 97.12 93 TYR A N 1
ATOM 763 C CA . TYR A 1 93 ? -13.724 -11.233 6.519 1.00 97.12 93 TYR A CA 1
ATOM 764 C C . TYR A 1 93 ? -13.558 -11.837 5.128 1.00 97.12 93 TYR A C 1
ATOM 766 O O . TYR A 1 93 ? -14.067 -11.320 4.138 1.00 97.12 93 TYR A O 1
ATOM 774 N N . GLY A 1 94 ? -12.863 -12.969 5.060 1.00 95.75 94 GLY A N 1
ATOM 775 C CA . GLY A 1 94 ? -12.748 -13.781 3.857 1.00 95.75 94 GLY A CA 1
ATOM 776 C C . GLY A 1 94 ? -12.043 -13.073 2.702 1.00 95.75 94 GLY A C 1
ATOM 777 O O . GLY A 1 94 ? -12.214 -13.500 1.561 1.00 95.75 94 GLY A O 1
ATOM 778 N N . GLU A 1 95 ? -11.255 -12.039 2.983 1.00 97.38 95 GLU A N 1
ATOM 779 C CA . GLU A 1 95 ? -10.479 -11.251 2.021 1.00 97.38 95 GLU A CA 1
ATOM 780 C C . GLU A 1 95 ? -8.975 -11.392 2.302 1.00 97.38 95 GLU A C 1
ATOM 782 O O . GLU A 1 95 ? -8.562 -11.760 3.410 1.00 97.38 95 GLU A O 1
ATOM 787 N N . ASP A 1 96 ? -8.152 -11.154 1.284 1.00 98.00 96 ASP A N 1
ATOM 788 C CA . ASP A 1 96 ? -6.701 -11.098 1.435 1.00 98.00 96 ASP A CA 1
ATOM 789 C C . ASP A 1 96 ? -6.259 -9.786 2.101 1.00 98.00 96 ASP A C 1
ATOM 791 O O . ASP A 1 96 ? -6.987 -8.791 2.131 1.00 98.00 96 ASP A O 1
ATOM 795 N N . ASP A 1 97 ? -5.054 -9.791 2.665 1.00 98.00 97 ASP A N 1
ATOM 796 C CA . ASP A 1 97 ? -4.501 -8.644 3.379 1.00 98.00 97 ASP A CA 1
ATOM 797 C C . ASP A 1 97 ? -4.306 -7.422 2.471 1.00 98.00 97 ASP A C 1
ATOM 799 O O . ASP A 1 97 ? -4.425 -6.305 2.970 1.00 98.00 97 ASP A O 1
ATOM 803 N N . LEU A 1 98 ? -4.042 -7.590 1.165 1.00 97.81 98 LEU A N 1
ATOM 804 C CA . LEU A 1 98 ? -3.854 -6.443 0.270 1.00 97.81 98 LEU A CA 1
ATOM 805 C C . LEU A 1 98 ? -5.191 -5.747 0.059 1.00 97.81 98 LEU A C 1
ATOM 807 O O . LEU A 1 98 ? -5.291 -4.545 0.281 1.00 97.81 98 LEU A O 1
ATOM 811 N N . THR A 1 99 ? -6.219 -6.514 -0.304 1.00 98.06 99 THR A N 1
ATOM 812 C CA . THR A 1 99 ? -7.584 -6.012 -0.482 1.00 98.06 99 THR A CA 1
ATOM 813 C C . THR A 1 99 ? -8.083 -5.317 0.785 1.00 98.06 99 THR A C 1
ATOM 815 O O . THR A 1 99 ? -8.579 -4.190 0.709 1.00 98.06 99 THR A O 1
ATOM 818 N N . PHE A 1 100 ? -7.867 -5.923 1.957 1.00 98.25 100 PHE A N 1
ATOM 819 C CA . PHE A 1 100 ? -8.260 -5.341 3.241 1.00 98.25 100 PHE A CA 1
ATOM 820 C C . PHE A 1 100 ? -7.539 -4.023 3.542 1.00 98.25 100 PHE A C 1
ATOM 822 O O . PHE A 1 100 ? -8.180 -3.024 3.875 1.00 98.25 100 PHE A O 1
ATOM 829 N N . VAL A 1 101 ? -6.207 -4.004 3.415 1.00 97.81 101 VAL A N 1
ATOM 830 C CA . VAL A 1 101 ? -5.382 -2.814 3.664 1.00 97.81 101 VAL A CA 1
ATOM 831 C C . VAL A 1 101 ? -5.749 -1.698 2.688 1.00 97.81 101 VAL A C 1
ATOM 833 O O . VAL A 1 101 ? -6.006 -0.577 3.120 1.00 97.81 101 VAL A O 1
ATOM 836 N N . SER A 1 102 ? -5.847 -1.996 1.390 1.00 97.62 102 SER A N 1
ATOM 837 C CA . SER A 1 102 ? -6.243 -1.026 0.366 1.00 97.62 102 SER A CA 1
ATOM 838 C C . SER A 1 102 ? -7.620 -0.430 0.646 1.00 97.62 102 SER A C 1
ATOM 840 O O . SER A 1 102 ? -7.781 0.789 0.575 1.00 97.62 102 SER A O 1
ATOM 842 N N . ARG A 1 103 ? -8.596 -1.261 1.032 1.00 97.44 103 ARG A N 1
ATOM 843 C CA . ARG A 1 103 ? -9.934 -0.801 1.409 1.00 97.44 103 ARG A CA 1
ATOM 844 C C . ARG A 1 103 ? -9.879 0.145 2.610 1.00 97.44 103 ARG A C 1
ATOM 846 O O . ARG A 1 103 ? -10.351 1.273 2.497 1.00 97.44 103 ARG A O 1
ATOM 853 N N . LEU A 1 104 ? -9.248 -0.262 3.715 1.00 97.69 104 LEU A N 1
ATOM 854 C CA . LEU A 1 104 ? -9.149 0.564 4.925 1.00 97.69 104 LEU A CA 1
ATOM 855 C C . LEU A 1 104 ? -8.460 1.909 4.684 1.00 97.69 104 LEU A C 1
ATOM 857 O O . LEU A 1 104 ? -8.930 2.926 5.187 1.00 97.69 104 LEU A O 1
ATOM 861 N N . LEU A 1 105 ? -7.357 1.917 3.933 1.00 98.06 105 LEU A N 1
ATOM 862 C CA . LEU A 1 105 ? -6.621 3.141 3.618 1.00 98.06 105 LEU A CA 1
ATOM 863 C C . LEU A 1 105 ? -7.472 4.086 2.762 1.00 98.06 105 LEU A C 1
ATOM 865 O O . LEU A 1 105 ? -7.576 5.271 3.079 1.00 98.06 105 LEU A O 1
ATOM 869 N N . SER A 1 106 ? -8.156 3.549 1.745 1.00 97.31 106 SER A N 1
ATOM 870 C CA . SER A 1 106 ? -9.031 4.340 0.874 1.00 97.31 106 SER A CA 1
ATOM 871 C C . SER A 1 106 ? -10.214 4.975 1.617 1.00 97.31 106 SER A C 1
ATOM 873 O O . SER A 1 106 ? -10.563 6.116 1.328 1.00 97.31 106 SER A O 1
ATOM 875 N N . GLU A 1 107 ? -10.784 4.291 2.618 1.00 96.69 107 GLU A N 1
ATOM 876 C CA . GLU A 1 107 ? -11.897 4.808 3.433 1.00 96.69 107 GLU A CA 1
ATOM 877 C C . GLU A 1 107 ? -11.531 6.089 4.192 1.00 96.69 107 GLU A C 1
ATOM 879 O O . GLU A 1 107 ? -12.401 6.914 4.467 1.00 96.69 107 GLU A O 1
ATOM 884 N N . VAL A 1 108 ? -10.259 6.246 4.563 1.00 96.94 108 VAL A N 1
ATOM 885 C CA . VAL A 1 108 ? -9.770 7.388 5.347 1.00 96.94 108 VAL A CA 1
ATOM 886 C C . VAL A 1 108 ? -8.924 8.363 4.525 1.00 96.94 108 VAL A C 1
ATOM 888 O O . VAL A 1 108 ? -8.375 9.306 5.084 1.00 96.94 108 VAL A O 1
ATOM 891 N N . GLY A 1 109 ? -8.824 8.158 3.208 1.00 96.31 109 GLY A N 1
ATOM 892 C CA . GLY A 1 109 ? -8.083 9.045 2.308 1.00 96.31 109 GLY A CA 1
ATOM 893 C C . GLY A 1 109 ? -6.560 8.895 2.365 1.00 96.31 109 GLY A C 1
ATOM 894 O O . GLY A 1 109 ? -5.851 9.797 1.923 1.00 96.31 109 GLY A O 1
ATOM 895 N N . ILE A 1 110 ? -6.046 7.772 2.876 1.00 98.00 110 ILE A N 1
ATOM 896 C CA . ILE A 1 110 ? -4.614 7.470 2.822 1.00 98.00 110 ILE A CA 1
ATOM 897 C C . ILE A 1 110 ? -4.312 6.767 1.499 1.00 98.00 110 ILE A C 1
ATOM 899 O O . ILE A 1 110 ? -4.920 5.754 1.152 1.00 98.00 110 ILE A O 1
ATOM 903 N N . TRP A 1 111 ? -3.327 7.282 0.780 1.00 96.81 111 TRP A N 1
ATOM 904 C CA . TRP A 1 111 ? -2.763 6.669 -0.415 1.00 96.81 111 TRP A CA 1
ATOM 905 C C . TRP A 1 111 ? -1.305 6.282 -0.157 1.00 96.81 111 TRP A C 1
ATOM 907 O O . TRP A 1 111 ? -0.709 6.668 0.850 1.00 96.81 111 TRP A O 1
ATOM 917 N N . PHE A 1 112 ? -0.720 5.474 -1.037 1.00 96.19 112 PHE A N 1
ATOM 918 C CA . PHE A 1 112 ? 0.679 5.081 -0.904 1.00 96.19 112 PHE A CA 1
ATOM 919 C C . PHE A 1 112 ? 1.379 4.974 -2.251 1.00 96.19 112 PHE A C 1
ATOM 921 O O . PHE A 1 112 ? 0.743 4.800 -3.292 1.00 96.19 112 PHE A O 1
ATOM 928 N N . ARG A 1 113 ? 2.708 5.060 -2.215 1.00 94.38 113 ARG A N 1
ATOM 929 C CA . ARG A 1 113 ? 3.586 4.852 -3.369 1.00 94.38 113 ARG A CA 1
ATOM 930 C C . ARG A 1 113 ? 4.783 3.985 -2.999 1.00 94.38 113 ARG A C 1
ATOM 932 O O . ARG A 1 113 ? 5.107 3.817 -1.825 1.00 94.38 113 ARG A O 1
ATOM 939 N N . PHE A 1 114 ? 5.453 3.473 -4.023 1.00 93.62 114 PHE A N 1
ATOM 940 C CA . PHE A 1 114 ? 6.682 2.702 -3.883 1.00 93.62 114 PHE A CA 1
ATOM 941 C C . PHE A 1 114 ? 7.878 3.587 -4.216 1.00 93.62 114 PHE A C 1
ATOM 943 O O . PHE A 1 114 ? 8.040 4.029 -5.357 1.00 93.62 114 PHE A O 1
ATOM 950 N N . ALA A 1 115 ? 8.701 3.851 -3.209 1.00 90.56 115 ALA A N 1
ATOM 951 C CA . ALA A 1 115 ? 9.963 4.553 -3.347 1.00 90.56 115 ALA A CA 1
ATOM 952 C C . ALA A 1 115 ? 11.132 3.565 -3.279 1.00 90.56 115 ALA A C 1
ATOM 954 O O . ALA A 1 115 ? 10.994 2.410 -2.876 1.00 90.56 115 ALA A O 1
ATOM 955 N N . THR A 1 116 ? 12.305 4.015 -3.706 1.00 88.94 116 THR A N 1
ATOM 956 C CA . THR A 1 116 ? 13.550 3.256 -3.576 1.00 88.94 116 THR A CA 1
ATOM 957 C C . THR A 1 116 ? 14.491 4.020 -2.664 1.00 88.94 116 THR A C 1
ATOM 959 O O . THR A 1 116 ? 14.838 5.165 -2.953 1.00 88.94 116 THR A O 1
ATOM 962 N N . ASP A 1 117 ? 14.950 3.371 -1.598 1.00 85.38 117 ASP A N 1
ATOM 963 C CA . ASP A 1 117 ? 16.031 3.907 -0.781 1.00 85.38 117 ASP A CA 1
ATOM 964 C C . ASP A 1 117 ? 17.370 3.604 -1.469 1.00 85.38 117 ASP A C 1
ATOM 966 O O . ASP A 1 117 ? 17.799 2.451 -1.562 1.00 85.38 117 ASP A O 1
ATOM 970 N N . ALA A 1 118 ? 18.047 4.643 -1.962 1.00 79.88 118 ALA A N 1
ATOM 971 C CA . ALA A 1 118 ? 19.317 4.502 -2.675 1.00 79.88 118 ALA A CA 1
ATOM 972 C C . ALA A 1 118 ? 20.473 3.995 -1.789 1.00 79.88 118 ALA A C 1
ATOM 974 O O . ALA A 1 118 ? 21.440 3.432 -2.306 1.00 79.88 118 ALA A O 1
ATOM 975 N N . ARG A 1 119 ? 20.397 4.190 -0.465 1.00 83.25 119 ARG A N 1
ATOM 976 C CA . ARG A 1 119 ? 21.435 3.770 0.491 1.00 83.25 119 ARG A CA 1
ATOM 977 C C . ARG A 1 119 ? 21.265 2.303 0.853 1.00 83.25 119 ARG A C 1
ATOM 979 O O . ARG A 1 119 ? 22.241 1.558 0.851 1.00 83.25 119 ARG A O 1
ATOM 986 N N . LEU A 1 120 ? 20.033 1.902 1.159 1.00 83.62 120 LEU A N 1
ATOM 987 C CA . LEU A 1 120 ? 19.699 0.539 1.567 1.00 83.62 120 LEU A CA 1
ATOM 988 C C . LEU A 1 120 ? 19.455 -0.397 0.375 1.00 83.62 120 LEU A C 1
ATOM 990 O O . LEU A 1 120 ? 19.511 -1.610 0.556 1.00 83.62 120 LEU A O 1
ATOM 994 N N . LYS A 1 121 ? 19.235 0.148 -0.831 1.00 86.69 121 LYS A N 1
ATOM 995 C CA . LYS A 1 121 ? 18.890 -0.599 -2.054 1.00 86.69 121 LYS A CA 1
ATOM 996 C C . LYS A 1 121 ? 17.678 -1.508 -1.843 1.00 86.69 121 LYS A C 1
ATOM 998 O O . LYS A 1 121 ? 17.681 -2.685 -2.200 1.00 86.69 121 LYS A O 1
ATOM 1003 N N . ILE A 1 122 ? 16.656 -0.945 -1.208 1.00 88.12 122 ILE A N 1
ATOM 1004 C CA . ILE A 1 122 ? 15.381 -1.608 -0.943 1.00 88.12 122 ILE A CA 1
ATOM 1005 C C . ILE A 1 122 ? 14.232 -0.767 -1.485 1.00 88.12 122 ILE A C 1
ATOM 1007 O O . ILE A 1 122 ? 14.336 0.454 -1.627 1.00 88.12 122 ILE A O 1
ATOM 1011 N N . GLU A 1 123 ? 13.124 -1.444 -1.760 1.00 92.19 123 GLU A N 1
ATOM 1012 C CA . GLU A 1 123 ? 11.830 -0.799 -1.938 1.00 92.19 123 GLU A CA 1
ATOM 1013 C C . GLU A 1 123 ? 11.271 -0.379 -0.573 1.00 92.19 123 GLU A C 1
ATOM 1015 O O . GLU A 1 123 ? 11.341 -1.146 0.390 1.00 92.19 123 GLU A O 1
ATOM 1020 N N . VAL A 1 124 ? 10.695 0.820 -0.511 1.00 94.50 124 VAL A N 1
ATOM 1021 C CA . VAL A 1 124 ? 10.009 1.360 0.666 1.00 94.50 124 VAL A CA 1
ATOM 1022 C C . VAL A 1 124 ? 8.590 1.751 0.271 1.00 94.50 124 VAL A C 1
ATOM 1024 O O . VAL A 1 124 ? 8.385 2.446 -0.727 1.00 94.50 124 VAL A O 1
ATOM 1027 N N . VAL A 1 125 ? 7.602 1.319 1.052 1.00 96.38 125 VAL A N 1
ATOM 1028 C CA . VAL A 1 125 ? 6.205 1.744 0.889 1.00 96.38 125 VAL A CA 1
ATOM 1029 C C . VAL A 1 125 ? 5.973 3.019 1.688 1.00 96.38 125 VAL A C 1
ATOM 1031 O O . VAL A 1 125 ? 6.080 3.020 2.913 1.00 96.38 125 VAL A O 1
ATOM 1034 N N . GLU A 1 126 ? 5.644 4.111 1.014 1.00 96.00 126 GLU A N 1
ATOM 1035 C CA . GLU A 1 126 ? 5.414 5.403 1.658 1.00 96.00 126 GLU A CA 1
ATOM 1036 C C . GLU A 1 126 ? 3.917 5.719 1.665 1.00 96.00 126 GLU A C 1
ATOM 1038 O O . GLU A 1 126 ? 3.309 5.839 0.599 1.00 96.00 126 GLU A O 1
ATOM 1043 N N . PH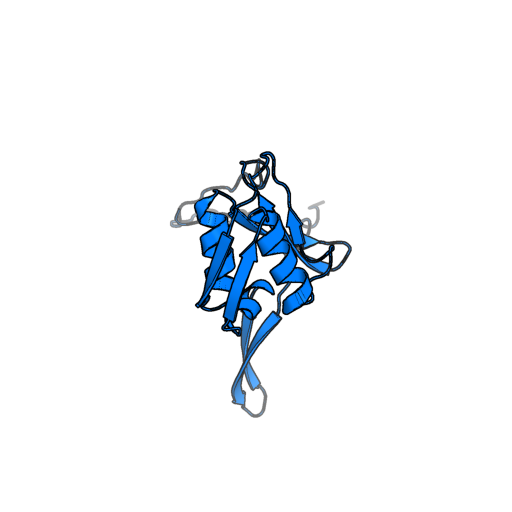E A 1 127 ? 3.328 5.852 2.855 1.00 97.44 127 PHE A N 1
ATOM 1044 C CA . PHE A 1 127 ? 1.921 6.207 3.052 1.00 97.44 127 PHE A CA 1
ATOM 1045 C C . PHE A 1 127 ? 1.767 7.713 3.286 1.00 97.44 127 PHE A C 1
ATOM 1047 O O . PHE A 1 127 ? 2.488 8.283 4.106 1.00 97.44 127 PHE A O 1
ATOM 1054 N N . TYR A 1 128 ? 0.797 8.332 2.615 1.00 97.69 128 TYR A N 1
ATOM 1055 C CA . TYR A 1 128 ? 0.514 9.767 2.657 1.00 97.69 128 TYR A CA 1
ATOM 1056 C C . TYR A 1 128 ? -0.991 10.028 2.715 1.00 97.69 128 TYR A C 1
ATOM 1058 O O . TYR A 1 128 ? -1.791 9.258 2.190 1.00 97.69 128 TYR A O 1
ATOM 1066 N N . ASP A 1 129 ? -1.372 11.158 3.298 1.00 96.69 129 ASP A N 1
ATOM 1067 C CA . ASP A 1 129 ? -2.745 11.678 3.311 1.00 96.69 129 ASP A CA 1
ATOM 1068 C C . ASP A 1 129 ? -2.844 13.116 2.779 1.00 96.69 129 ASP A C 1
ATOM 1070 O O . ASP A 1 129 ? -3.893 13.756 2.839 1.00 96.69 129 ASP A O 1
ATOM 1074 N N . ASP A 1 130 ? -1.742 13.626 2.234 1.00 94.31 130 ASP A N 1
ATOM 1075 C CA . ASP A 1 130 ? -1.642 14.955 1.658 1.00 94.31 130 ASP A CA 1
ATOM 1076 C C . ASP A 1 130 ? -0.819 14.932 0.360 1.00 94.31 130 ASP A C 1
ATOM 1078 O O . ASP A 1 130 ? -0.394 13.889 -0.138 1.00 94.31 130 ASP A O 1
ATOM 1082 N N . GLN A 1 131 ? -0.601 16.110 -0.213 1.00 90.75 131 GLN A N 1
ATOM 1083 C CA . GLN A 1 131 ? 0.133 16.296 -1.461 1.00 90.75 131 GLN A CA 1
ATOM 1084 C C . GLN A 1 131 ? 1.668 16.304 -1.308 1.00 90.75 131 GLN A C 1
ATOM 1086 O O . GLN A 1 131 ? 2.376 16.515 -2.296 1.00 90.75 131 GLN A O 1
ATOM 1091 N N . SER A 1 132 ? 2.203 16.148 -0.095 1.00 88.44 132 SER A N 1
ATOM 1092 C CA . SER A 1 132 ? 3.647 16.153 0.166 1.00 88.44 132 SER A CA 1
ATOM 1093 C C . SER A 1 132 ? 4.379 14.955 -0.444 1.00 88.44 132 SER A C 1
ATOM 1095 O O . SER A 1 132 ? 5.566 15.065 -0.738 1.00 88.44 132 SER A O 1
ATOM 1097 N N . GLY A 1 133 ? 3.671 13.851 -0.701 1.00 84.56 133 GLY A N 1
ATOM 1098 C CA . GLY A 1 133 ? 4.223 12.665 -1.359 1.00 84.56 133 GLY A CA 1
ATOM 1099 C C . GLY A 1 133 ? 4.399 12.785 -2.878 1.00 84.56 133 GLY A C 1
ATOM 1100 O O . GLY A 1 133 ? 4.965 11.883 -3.494 1.00 84.56 133 GLY A O 1
ATOM 1101 N N . TYR A 1 134 ? 3.918 13.861 -3.511 1.00 85.50 134 TYR A N 1
ATOM 1102 C CA . TYR A 1 134 ? 4.110 14.070 -4.949 1.00 85.50 134 TYR A CA 1
ATOM 1103 C C . TYR A 1 134 ? 5.481 14.678 -5.246 1.00 85.50 134 TYR A C 1
ATOM 1105 O O . TYR A 1 134 ? 5.894 15.659 -4.623 1.00 85.50 134 TYR A O 1
ATOM 1113 N N . GLU A 1 135 ? 6.156 14.150 -6.266 1.00 80.38 135 GLU A N 1
ATOM 1114 C CA . GLU A 1 135 ? 7.346 14.792 -6.821 1.00 80.38 135 GLU A CA 1
ATOM 1115 C C . GLU A 1 135 ? 6.947 16.086 -7.535 1.00 80.38 135 GLU A C 1
ATOM 1117 O O . GLU A 1 135 ? 6.101 16.097 -8.430 1.00 80.38 135 GLU A O 1
ATOM 1122 N N . ARG A 1 136 ? 7.546 17.201 -7.111 1.00 79.38 136 ARG A N 1
ATOM 1123 C CA . ARG A 1 136 ? 7.290 18.533 -7.668 1.00 79.38 136 ARG A CA 1
ATOM 1124 C C . ARG A 1 136 ? 8.449 18.975 -8.546 1.00 79.38 136 ARG A C 1
ATOM 1126 O O . ARG A 1 136 ? 9.594 18.609 -8.306 1.00 79.38 136 ARG A O 1
ATOM 1133 N N . GLY A 1 137 ? 8.150 19.835 -9.517 1.00 78.62 137 GLY A N 1
ATOM 1134 C CA . GLY A 1 137 ? 9.171 20.500 -10.330 1.00 78.62 137 GLY A CA 1
ATOM 1135 C C . GLY A 1 137 ? 9.736 19.655 -11.472 1.00 78.62 137 GLY A C 1
ATOM 1136 O O . GLY A 1 137 ? 10.700 20.075 -12.107 1.00 78.62 137 GLY A O 1
ATOM 1137 N N . LEU A 1 138 ? 9.134 18.500 -11.771 1.00 77.62 138 LEU A N 1
ATOM 1138 C CA . LEU A 1 138 ? 9.490 17.730 -12.955 1.00 77.62 138 LEU A CA 1
ATOM 1139 C C . LEU A 1 138 ? 8.978 18.467 -14.201 1.00 77.62 138 LEU A C 1
ATOM 1141 O O . LEU A 1 138 ? 7.775 18.549 -14.441 1.00 77.62 138 LEU A O 1
ATOM 1145 N N . THR A 1 139 ? 9.897 19.038 -14.976 1.00 78.88 139 THR A N 1
ATOM 1146 C CA . THR A 1 139 ? 9.576 19.654 -16.267 1.00 78.88 139 THR A CA 1
ATOM 1147 C C . THR A 1 139 ? 9.915 18.656 -17.360 1.00 78.88 139 THR A C 1
ATOM 1149 O O . THR A 1 139 ? 11.087 18.432 -17.652 1.00 78.88 139 THR A O 1
ATOM 1152 N N . LEU A 1 140 ? 8.891 18.035 -17.941 1.00 77.88 140 LEU A N 1
ATOM 1153 C CA . LEU A 1 140 ? 9.052 17.109 -19.058 1.00 77.88 140 LEU A CA 1
ATOM 1154 C C . LEU A 1 140 ? 8.769 17.857 -20.366 1.00 77.88 140 LEU A C 1
ATOM 1156 O O . LEU A 1 140 ? 7.698 18.458 -20.493 1.00 77.88 140 LEU A O 1
ATOM 1160 N N . PRO A 1 141 ? 9.697 17.864 -21.340 1.00 77.88 141 PRO A N 1
ATOM 1161 C CA . PRO A 1 141 ? 9.439 18.508 -22.617 1.00 77.88 141 PRO A CA 1
ATOM 1162 C C . PRO A 1 141 ? 8.355 17.727 -23.372 1.00 77.88 141 PRO A C 1
ATOM 1164 O O . PRO A 1 141 ? 8.478 16.522 -23.598 1.00 77.88 141 PRO A O 1
ATOM 1167 N N . LEU A 1 142 ? 7.293 18.424 -23.779 1.00 75.75 142 LEU A N 1
ATOM 1168 C CA . LEU A 1 142 ? 6.280 17.891 -24.687 1.00 75.75 142 LEU A CA 1
ATOM 1169 C C . LEU A 1 142 ? 6.798 17.997 -26.121 1.00 75.75 142 LEU A C 1
ATOM 1171 O O . LEU A 1 142 ? 7.204 19.076 -26.560 1.00 75.75 142 LEU A O 1
ATOM 1175 N N . ARG A 1 143 ? 6.747 16.901 -26.875 1.00 69.69 143 ARG A N 1
ATOM 1176 C CA . ARG A 1 143 ? 7.058 16.908 -28.308 1.00 69.69 143 ARG A CA 1
ATOM 1177 C C . ARG A 1 143 ? 5.910 16.242 -29.083 1.00 69.69 143 ARG A C 1
ATOM 1179 O O . ARG A 1 143 ? 5.213 15.390 -28.545 1.00 69.69 143 ARG A O 1
ATOM 1186 N N . HIS A 1 144 ? 5.680 16.648 -30.339 1.00 66.62 144 HIS A N 1
ATOM 1187 C CA . HIS A 1 144 ? 4.676 16.036 -31.232 1.00 66.62 144 HIS A CA 1
ATOM 1188 C C . HIS A 1 144 ? 5.327 15.000 -32.175 1.00 66.62 144 HIS A C 1
ATOM 1190 O O . HIS A 1 144 ? 6.367 15.319 -32.756 1.00 66.62 144 HIS A O 1
ATOM 1196 N N . PRO A 1 145 ? 4.780 13.778 -32.337 1.00 68.38 145 PRO A N 1
ATOM 1197 C CA . PRO A 1 145 ? 5.477 12.642 -32.966 1.00 68.38 145 PRO A CA 1
ATOM 1198 C C . PRO A 1 145 ? 5.838 12.811 -34.459 1.00 68.38 145 PRO A C 1
ATOM 1200 O O . PRO A 1 145 ? 6.518 11.963 -35.029 1.00 68.38 145 PRO A O 1
ATOM 1203 N N . SER A 1 146 ? 5.433 13.904 -35.112 1.00 68.75 146 SER A N 1
ATOM 1204 C CA . SER A 1 146 ? 5.680 14.208 -36.535 1.00 68.75 146 SER A CA 1
ATOM 1205 C C . SER A 1 146 ? 7.069 14.825 -36.809 1.00 68.75 146 SER A C 1
ATOM 1207 O O . SER A 1 146 ? 7.175 15.820 -37.522 1.00 68.75 146 SER A O 1
ATOM 1209 N N . GLY A 1 147 ? 8.115 14.283 -36.181 1.00 58.72 147 GLY A N 1
ATOM 1210 C CA . GLY A 1 147 ? 9.442 14.886 -35.988 1.00 58.72 147 GLY A CA 1
ATOM 1211 C C . GLY A 1 147 ? 10.184 15.445 -37.216 1.00 58.72 147 GLY A C 1
ATOM 1212 O O . GLY A 1 147 ? 10.180 14.869 -38.298 1.00 58.72 147 GLY A O 1
ATOM 1213 N N . LEU A 1 148 ? 10.925 16.537 -36.984 1.00 58.25 148 LEU A N 1
ATOM 1214 C CA . LEU A 1 148 ? 12.048 17.003 -37.819 1.00 58.25 148 LEU A CA 1
ATOM 1215 C C . LEU A 1 148 ? 13.287 17.380 -36.969 1.00 58.25 148 LEU A C 1
ATOM 1217 O O . LEU A 1 148 ? 14.209 18.011 -37.474 1.00 58.25 148 LEU A O 1
ATOM 1221 N N . PHE A 1 149 ? 13.326 17.018 -35.678 1.00 56.81 149 PHE A N 1
ATOM 1222 C CA . PHE A 1 149 ? 14.412 17.411 -34.770 1.00 56.81 149 PHE A CA 1
ATOM 1223 C C . PHE A 1 149 ? 14.750 16.303 -33.757 1.00 56.81 149 PHE A C 1
ATOM 1225 O O . PHE A 1 149 ? 13.953 16.019 -32.862 1.00 56.81 149 PHE A O 1
ATOM 1232 N N . ASP A 1 150 ? 15.939 15.708 -33.890 1.00 56.19 150 ASP A N 1
ATOM 1233 C CA . ASP A 1 150 ? 16.535 14.762 -32.934 1.00 56.19 150 ASP A CA 1
ATOM 1234 C C . ASP A 1 150 ? 17.542 15.503 -32.043 1.00 56.19 150 ASP A C 1
ATOM 1236 O O . ASP A 1 150 ? 18.757 15.401 -32.180 1.00 56.19 150 ASP A O 1
ATOM 1240 N N . GLY A 1 151 ? 17.023 16.384 -31.187 1.00 56.06 151 GLY A N 1
ATOM 1241 C CA . GLY A 1 151 ? 17.812 16.909 -30.078 1.00 56.06 151 GLY A CA 1
ATOM 1242 C C . GLY A 1 151 ? 17.712 15.899 -28.949 1.00 56.06 151 GLY A C 1
ATOM 1243 O O . GLY A 1 151 ? 16.608 15.791 -28.414 1.00 56.06 151 GLY A O 1
ATOM 1244 N N . GLU A 1 152 ? 18.812 15.197 -28.655 1.00 56.94 152 GLU A N 1
ATOM 1245 C CA . GLU A 1 152 ? 19.095 14.067 -27.732 1.00 56.94 152 GLU A CA 1
ATOM 1246 C C . GLU A 1 152 ? 18.492 14.137 -26.298 1.00 56.94 152 GLU A C 1
ATOM 1248 O O . GLU A 1 152 ? 19.116 13.760 -25.310 1.00 56.94 152 GLU A O 1
ATOM 1253 N N . THR A 1 153 ? 17.285 14.668 -26.128 1.00 58.25 153 THR A N 1
ATOM 1254 C CA . THR A 1 153 ? 16.617 14.925 -24.849 1.00 58.25 153 THR A CA 1
ATOM 1255 C C . THR A 1 153 ? 15.345 14.094 -24.771 1.00 58.25 153 THR A C 1
ATOM 1257 O O . THR A 1 153 ? 14.503 14.167 -25.670 1.00 58.25 153 THR A O 1
ATOM 1260 N N . GLU A 1 154 ? 15.194 13.336 -23.685 1.00 59.34 154 GLU A N 1
ATOM 1261 C CA . GLU A 1 154 ? 14.002 12.529 -23.407 1.00 59.34 154 GLU A CA 1
ATOM 1262 C C . GLU A 1 154 ? 12.737 13.403 -23.355 1.00 59.34 154 GLU A C 1
ATOM 1264 O O . GLU A 1 154 ? 12.740 14.485 -22.766 1.00 59.34 154 GLU A O 1
ATOM 1269 N N . ALA A 1 155 ? 11.653 12.940 -23.984 1.00 63.78 155 ALA A N 1
ATOM 1270 C CA . ALA A 1 155 ? 10.377 13.648 -24.087 1.00 63.78 155 ALA A CA 1
ATOM 1271 C C . ALA A 1 155 ? 9.194 12.687 -23.908 1.00 63.78 155 ALA A C 1
ATOM 1273 O O . ALA A 1 155 ? 9.298 11.501 -24.225 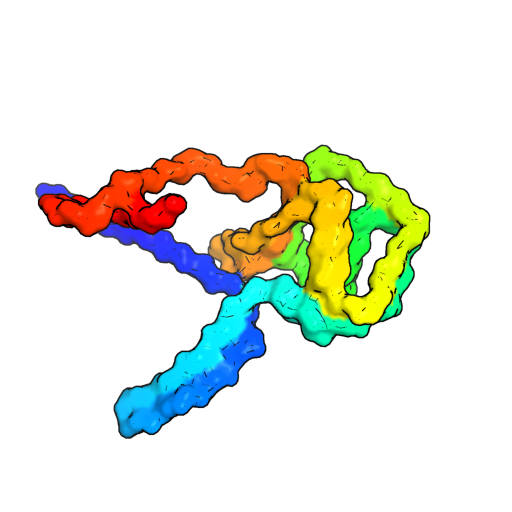1.00 63.78 155 ALA A O 1
ATOM 1274 N N . VAL A 1 156 ? 8.065 13.211 -23.420 1.00 57.31 156 VAL A N 1
ATOM 1275 C CA . VAL A 1 156 ? 6.809 12.454 -23.280 1.00 57.31 156 VAL A CA 1
ATOM 1276 C C . VAL A 1 156 ? 5.964 12.617 -24.539 1.00 57.31 156 VAL A C 1
ATOM 1278 O O . VAL A 1 156 ? 5.830 13.724 -25.067 1.00 57.31 156 VAL A O 1
ATOM 1281 N N . TRP A 1 157 ? 5.353 11.519 -24.982 1.00 58.88 157 TRP A N 1
ATOM 1282 C CA . TRP A 1 157 ? 4.402 11.480 -26.092 1.00 58.88 157 TRP A CA 1
ATOM 1283 C C . TRP A 1 157 ? 3.074 10.910 -25.585 1.00 58.88 157 TRP A C 1
ATOM 1285 O O . TRP A 1 157 ? 3.082 9.866 -24.942 1.00 58.88 157 TRP A O 1
ATOM 1295 N N . GLY A 1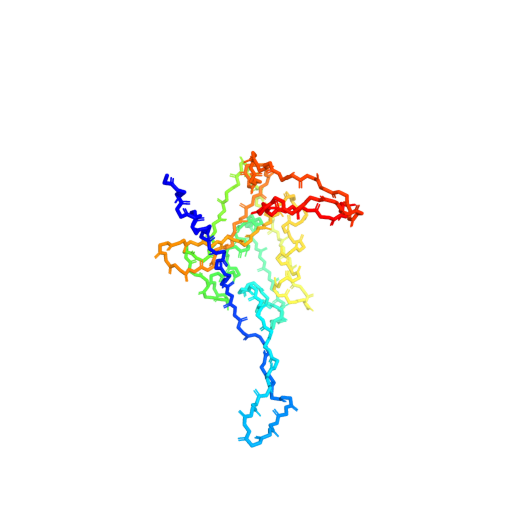 158 ? 1.953 11.570 -25.895 1.00 55.69 158 GLY A N 1
ATOM 1296 C CA . GLY A 1 158 ? 0.607 11.092 -25.544 1.00 55.69 158 GLY A CA 1
ATOM 1297 C C . GLY A 1 158 ? 0.278 11.204 -24.052 1.00 55.69 158 GLY A C 1
ATOM 1298 O O . GLY A 1 158 ? 0.427 10.232 -23.317 1.00 55.69 158 GLY A O 1
ATOM 1299 N N . LEU A 1 159 ? -0.173 12.392 -23.631 1.00 49.50 159 LEU A N 1
ATOM 1300 C CA . LEU A 1 159 ? -0.823 12.615 -22.332 1.00 49.50 159 LEU A CA 1
ATOM 1301 C C . LEU A 1 159 ? -2.277 12.134 -22.358 1.00 49.50 159 LEU A C 1
ATOM 1303 O O . LEU A 1 159 ? -2.942 12.382 -23.391 1.00 49.50 159 LEU A O 1
#

Secondary structure (DSSP, 8-state):
--PPP----PPPP--EEEEEEEEEE-SS-EEEEEEEE-GGGGGGG--EEEEEEEE-HHHHHHHIIIIIT---TTTEEEE--S--PPEEEEEEEEE-HHHHHHHHHHHTT-EEEEEEETTTTEEEEEEESSGGGS-----PPB--SS-S---S---B---

Organism: Escherichia coli (NCBI:txid562)